Protein AF-A0A511NAS4-F1 (afdb_monomer)

pLDDT: mean 79.98, std 14.18, range [41.28, 94.0]

Structure (mmCIF, N/CA/C/O backbone):
data_AF-A0A511NAS4-F1
#
_entry.id   AF-A0A511NAS4-F1
#
loop_
_atom_site.group_PDB
_atom_site.id
_atom_site.type_symbol
_atom_site.label_atom_id
_atom_site.label_alt_id
_atom_site.label_comp_id
_atom_site.label_asym_id
_atom_site.label_entity_id
_atom_site.label_seq_id
_atom_site.pdbx_PDB_ins_code
_atom_site.Cartn_x
_atom_site.Cartn_y
_atom_site.Cartn_z
_atom_site.occupancy
_atom_site.B_iso_or_equiv
_atom_site.auth_seq_id
_atom_site.auth_comp_id
_atom_site.auth_asym_id
_atom_site.auth_atom_id
_atom_site.pdbx_PDB_model_num
ATOM 1 N N . MET A 1 1 ? 21.386 4.756 -30.391 1.00 52.53 1 MET A N 1
ATOM 2 C CA . MET A 1 1 ? 21.319 4.418 -28.951 1.00 52.53 1 MET A CA 1
ATOM 3 C C . MET A 1 1 ? 19.841 4.358 -28.569 1.00 52.53 1 MET A C 1
ATOM 5 O O . MET A 1 1 ? 19.201 5.399 -28.564 1.00 52.53 1 MET A O 1
ATOM 9 N N . HIS A 1 2 ? 19.250 3.171 -28.394 1.00 57.91 2 HIS A N 1
ATOM 10 C CA . HIS A 1 2 ? 17.863 3.064 -27.918 1.00 57.91 2 HIS A CA 1
ATOM 11 C C . HIS A 1 2 ? 17.852 3.240 -26.400 1.00 57.91 2 HIS A C 1
ATOM 13 O O . HIS A 1 2 ? 18.543 2.521 -25.683 1.00 57.91 2 HIS A O 1
ATOM 19 N N . VAL A 1 3 ? 17.115 4.240 -25.921 1.00 65.19 3 VAL A N 1
ATOM 20 C CA . VAL A 1 3 ? 16.907 4.462 -24.490 1.00 65.19 3 VAL A CA 1
ATOM 21 C C . VAL A 1 3 ? 15.788 3.526 -24.053 1.00 65.19 3 VAL A C 1
ATOM 23 O O . VAL A 1 3 ? 14.660 3.660 -24.522 1.00 65.19 3 VAL A O 1
ATOM 26 N N . ASP A 1 4 ? 16.082 2.579 -23.165 1.00 71.12 4 ASP A N 1
ATOM 27 C CA . ASP A 1 4 ? 15.050 1.736 -22.563 1.00 71.12 4 ASP A CA 1
ATOM 28 C C . ASP A 1 4 ? 14.093 2.603 -21.729 1.00 71.12 4 ASP A C 1
ATOM 30 O O . ASP A 1 4 ? 14.410 3.028 -20.618 1.00 71.12 4 ASP A O 1
ATOM 34 N N . LEU A 1 5 ? 12.900 2.873 -22.268 1.00 79.69 5 LEU A N 1
ATOM 35 C CA . LEU A 1 5 ? 11.850 3.654 -21.598 1.00 79.69 5 LEU A CA 1
ATOM 36 C C . LEU A 1 5 ? 11.022 2.824 -20.604 1.00 79.69 5 LEU A C 1
ATOM 38 O O . LEU A 1 5 ? 10.260 3.391 -19.824 1.00 79.69 5 LEU A O 1
ATOM 42 N N . ARG A 1 6 ? 11.175 1.491 -20.599 1.00 83.38 6 ARG A N 1
ATOM 43 C CA . ARG A 1 6 ? 10.428 0.553 -19.735 1.00 83.38 6 ARG A CA 1
ATOM 44 C C . ARG A 1 6 ? 10.394 0.967 -18.253 1.00 83.38 6 ARG A C 1
ATOM 46 O O . ARG A 1 6 ? 9.314 0.915 -17.673 1.00 83.38 6 ARG A O 1
ATOM 53 N N . PRO A 1 7 ? 11.493 1.443 -17.634 1.00 82.50 7 PRO A N 1
ATOM 54 C CA . PRO A 1 7 ? 11.484 1.827 -16.220 1.00 82.50 7 PRO A CA 1
ATOM 55 C C . PRO A 1 7 ? 10.677 3.099 -15.972 1.00 82.50 7 PRO A C 1
ATOM 57 O O . PRO A 1 7 ? 10.031 3.220 -14.939 1.00 82.50 7 PRO A O 1
ATOM 60 N N . LYS A 1 8 ? 10.653 4.032 -16.935 1.00 84.38 8 LYS A N 1
ATOM 61 C CA . LYS A 1 8 ? 9.835 5.248 -16.841 1.00 84.38 8 LYS A CA 1
ATOM 62 C C . LYS A 1 8 ? 8.347 4.909 -16.906 1.00 84.38 8 LYS A C 1
ATOM 64 O O . LYS A 1 8 ? 7.578 5.424 -16.102 1.00 84.38 8 LYS A O 1
ATOM 69 N N . TRP A 1 9 ? 7.958 4.005 -17.806 1.00 87.75 9 TRP A N 1
ATOM 70 C CA . TRP A 1 9 ? 6.576 3.525 -17.908 1.00 87.75 9 TRP A CA 1
ATOM 71 C C . TRP A 1 9 ? 6.144 2.710 -16.684 1.00 87.75 9 TRP A C 1
ATOM 73 O O . TRP A 1 9 ? 5.045 2.916 -16.174 1.00 87.75 9 TRP A O 1
ATOM 83 N N . LEU A 1 10 ? 7.016 1.845 -16.155 1.00 89.00 10 LEU A N 1
ATOM 84 C CA . LEU A 1 10 ? 6.779 1.126 -14.895 1.00 89.00 10 LEU A CA 1
ATOM 85 C C . LEU A 1 10 ? 6.642 2.083 -13.705 1.00 89.00 10 LEU A C 1
ATOM 87 O O . LEU A 1 10 ? 5.763 1.905 -12.870 1.00 89.00 10 LEU A O 1
ATOM 91 N N . MET A 1 11 ? 7.455 3.140 -13.649 1.00 89.25 11 MET A N 1
ATOM 92 C CA . MET A 1 11 ? 7.326 4.158 -12.608 1.00 89.25 11 MET A CA 1
ATOM 93 C C . MET A 1 11 ? 5.996 4.905 -12.720 1.00 89.25 11 MET A C 1
ATOM 95 O O . MET A 1 11 ? 5.308 5.065 -11.718 1.00 89.25 11 MET A O 1
ATOM 99 N N . LEU A 1 12 ? 5.624 5.345 -13.928 1.00 92.19 12 LEU A N 1
ATOM 100 C CA . LEU A 1 12 ? 4.375 6.069 -14.168 1.00 92.19 12 LEU A CA 1
ATOM 101 C C . LEU A 1 12 ? 3.162 5.212 -13.787 1.00 92.19 12 LEU A C 1
ATOM 103 O O . LEU A 1 12 ? 2.311 5.658 -13.026 1.00 92.19 12 LEU A O 1
ATOM 107 N N . THR A 1 13 ? 3.110 3.970 -14.270 1.00 92.00 13 THR A N 1
ATOM 108 C CA . THR A 1 13 ? 2.033 3.023 -13.941 1.00 92.00 13 THR A CA 1
ATOM 109 C C . THR A 1 13 ? 1.991 2.716 -12.447 1.00 92.00 13 THR A C 1
ATOM 111 O O . THR A 1 13 ? 0.916 2.753 -11.857 1.00 92.00 13 THR A O 1
ATOM 114 N N . GLY A 1 14 ? 3.146 2.511 -11.807 1.00 91.56 14 GLY A N 1
ATOM 115 C CA . GLY A 1 14 ? 3.231 2.312 -10.362 1.00 91.56 14 GLY A CA 1
ATOM 116 C C . GLY A 1 14 ? 2.681 3.496 -9.562 1.00 91.56 14 GLY A C 1
ATOM 117 O O . GLY A 1 14 ? 1.887 3.307 -8.643 1.00 91.56 14 GLY A O 1
ATOM 118 N N . VAL A 1 15 ? 3.036 4.724 -9.954 1.00 92.19 15 VAL A N 1
ATOM 119 C CA . VAL A 1 15 ? 2.519 5.948 -9.325 1.00 92.19 15 VAL A CA 1
ATOM 120 C C . VAL A 1 15 ? 1.016 6.081 -9.541 1.00 92.19 15 VAL A C 1
ATOM 122 O O . VAL A 1 15 ? 0.307 6.367 -8.582 1.00 92.19 15 VAL A O 1
ATOM 125 N N . VAL A 1 16 ? 0.510 5.846 -10.753 1.00 94.00 16 VAL A N 1
ATOM 126 C CA . VAL A 1 16 ? -0.931 5.919 -11.046 1.00 94.00 16 VAL A CA 1
ATOM 127 C C . VAL A 1 16 ? -1.716 4.926 -10.190 1.00 94.00 16 VAL A C 1
ATOM 129 O O . VAL A 1 16 ? -2.685 5.332 -9.556 1.00 94.00 16 VAL A O 1
ATOM 132 N N . LEU A 1 17 ? -1.267 3.671 -10.097 1.00 92.81 17 LEU A N 1
ATOM 133 C CA . LEU A 1 17 ? -1.912 2.633 -9.282 1.00 92.81 17 LEU A CA 1
ATOM 134 C C . LEU A 1 17 ? -1.905 2.966 -7.783 1.00 92.81 17 LEU A C 1
ATOM 136 O O . LEU A 1 17 ? -2.915 2.783 -7.098 1.00 92.81 17 LEU A O 1
ATOM 140 N N . LEU A 1 18 ? -0.790 3.490 -7.263 1.00 92.06 18 LEU A N 1
ATOM 141 C CA . LEU A 1 18 ? -0.714 3.961 -5.877 1.00 92.06 18 LEU A CA 1
ATOM 142 C C . LEU A 1 18 ? -1.675 5.126 -5.643 1.00 92.06 18 LEU A C 1
ATOM 144 O O . LEU A 1 18 ? -2.443 5.115 -4.684 1.00 92.06 18 LEU A O 1
ATOM 148 N N . SER A 1 19 ? -1.668 6.103 -6.547 1.00 91.44 19 SER A N 1
ATOM 149 C CA . SER A 1 19 ? -2.482 7.315 -6.446 1.00 91.44 19 SER A CA 1
ATOM 150 C C . SER A 1 19 ? -3.969 6.983 -6.491 1.00 91.44 19 SER A C 1
ATOM 152 O O . SER A 1 19 ? -4.721 7.461 -5.651 1.00 91.44 19 SER A O 1
ATOM 154 N N . SER A 1 20 ? -4.396 6.118 -7.416 1.00 90.19 20 SER A N 1
ATOM 155 C CA . SER A 1 20 ? -5.791 5.683 -7.510 1.00 90.19 20 SER A CA 1
ATOM 156 C C . SER A 1 20 ? -6.227 4.907 -6.271 1.00 90.19 20 SER A C 1
ATOM 158 O O . SER A 1 20 ? -7.342 5.090 -5.797 1.00 90.19 20 SER A O 1
ATOM 160 N N . SER A 1 21 ? -5.349 4.070 -5.712 1.00 88.19 21 SER A N 1
ATOM 161 C CA . SER A 1 21 ? -5.654 3.309 -4.494 1.00 88.19 21 SER A CA 1
ATOM 162 C C . SER A 1 21 ? -5.805 4.218 -3.280 1.00 88.19 21 SER A C 1
ATOM 164 O O . SER A 1 21 ? -6.717 4.026 -2.482 1.00 88.19 21 SER A O 1
ATOM 166 N N . ILE A 1 22 ? -4.944 5.231 -3.164 1.00 87.56 22 ILE A N 1
ATOM 167 C CA . ILE A 1 22 ? -4.978 6.188 -2.059 1.00 87.56 22 ILE A CA 1
ATOM 168 C C . ILE A 1 22 ? -6.187 7.118 -2.192 1.00 87.56 22 ILE A C 1
ATOM 170 O O . ILE A 1 22 ? -6.963 7.241 -1.252 1.00 87.56 22 ILE A O 1
ATOM 174 N N . LEU A 1 23 ? -6.383 7.745 -3.353 1.00 87.44 23 LEU A N 1
ATOM 175 C CA . LEU A 1 23 ? -7.444 8.738 -3.547 1.00 87.44 23 LEU A CA 1
ATOM 176 C C . LEU A 1 23 ? -8.847 8.142 -3.431 1.00 87.44 23 LEU A C 1
ATOM 178 O O . LEU A 1 23 ? -9.734 8.800 -2.903 1.00 87.44 23 LEU A O 1
ATOM 182 N N . LEU A 1 24 ? -9.046 6.920 -3.930 1.00 83.38 24 LEU A N 1
ATOM 183 C CA . LEU A 1 24 ? -10.367 6.289 -3.958 1.00 83.38 24 LEU A CA 1
ATOM 184 C C . LEU A 1 24 ? -10.616 5.371 -2.759 1.00 83.38 24 LEU A C 1
ATOM 186 O O . LEU A 1 24 ? -11.758 5.200 -2.362 1.00 83.38 24 LEU A O 1
ATOM 190 N N . GLY A 1 25 ? -9.570 4.751 -2.206 1.00 78.69 25 GLY A N 1
ATOM 191 C CA . GLY A 1 25 ? -9.716 3.749 -1.150 1.00 78.69 25 GLY A CA 1
ATOM 192 C C . GLY A 1 25 ? -9.353 4.247 0.247 1.00 78.69 25 GLY A C 1
ATOM 193 O O . GLY A 1 25 ? -9.916 3.766 1.231 1.00 78.69 25 GLY A O 1
ATOM 194 N N . ALA A 1 26 ? -8.418 5.197 0.370 1.00 81.19 26 ALA A N 1
ATOM 195 C CA . ALA A 1 26 ? -7.871 5.535 1.680 1.00 81.19 26 ALA A CA 1
ATOM 196 C C . ALA A 1 26 ? -8.847 6.340 2.540 1.00 81.19 26 ALA A C 1
ATOM 198 O O . ALA A 1 26 ? -8.897 6.094 3.739 1.00 81.19 26 ALA A O 1
ATOM 199 N N . SER A 1 27 ? -9.642 7.254 1.969 1.00 83.44 27 SER A N 1
ATOM 200 C CA . SER A 1 27 ? -10.622 8.036 2.744 1.00 83.44 27 SER A CA 1
ATOM 201 C C . SER A 1 27 ? -11.603 7.134 3.493 1.00 83.44 27 SER A C 1
ATOM 203 O O . SER A 1 27 ? -11.798 7.283 4.699 1.00 83.44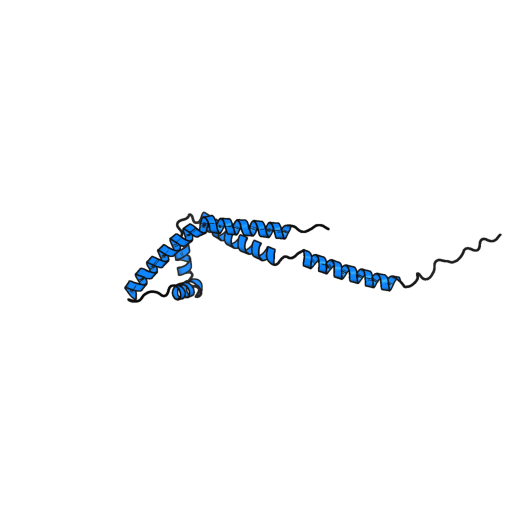 27 SER A O 1
ATOM 205 N N . ASP A 1 28 ? -12.162 6.148 2.794 1.00 84.88 28 ASP A N 1
ATOM 206 C CA . ASP A 1 28 ? -13.182 5.252 3.339 1.00 84.88 28 ASP A CA 1
ATOM 207 C C . ASP A 1 28 ? -12.585 4.270 4.342 1.00 84.88 28 ASP A C 1
ATOM 209 O O . ASP A 1 28 ? -13.185 3.985 5.385 1.00 84.88 28 ASP A O 1
ATOM 213 N N . PHE A 1 29 ? -11.374 3.787 4.055 1.00 87.44 29 PHE A N 1
ATOM 214 C CA . PHE A 1 29 ? -10.624 2.954 4.981 1.00 87.44 29 PHE A CA 1
ATOM 215 C C . PHE A 1 29 ? -10.277 3.717 6.264 1.00 87.44 29 PHE A C 1
ATOM 217 O O . PHE A 1 29 ? -10.519 3.202 7.352 1.00 87.44 29 PHE A O 1
ATOM 224 N N . PHE A 1 30 ? -9.769 4.952 6.167 1.00 87.81 30 PHE A N 1
ATOM 225 C CA . PHE A 1 30 ? -9.414 5.761 7.334 1.00 87.81 30 PHE A CA 1
ATOM 226 C C . PHE A 1 30 ? -10.630 6.079 8.199 1.00 87.81 30 PHE A C 1
ATOM 228 O O . PHE A 1 30 ? -10.556 5.903 9.412 1.00 87.81 30 PHE A O 1
ATOM 235 N N . ASN A 1 31 ? -11.756 6.467 7.597 1.00 89.00 31 ASN A N 1
ATOM 236 C CA . ASN A 1 31 ? -12.991 6.712 8.342 1.00 89.00 31 ASN A CA 1
ATOM 237 C C . ASN A 1 31 ? -13.445 5.452 9.097 1.00 89.00 31 ASN A C 1
ATOM 239 O O . ASN A 1 31 ? -13.696 5.502 10.300 1.00 89.00 31 ASN A O 1
ATOM 243 N N . SER A 1 32 ? -13.454 4.298 8.421 1.00 88.88 32 SER A N 1
ATOM 244 C CA . SER A 1 32 ? -13.829 3.014 9.032 1.00 88.88 32 SER A CA 1
ATOM 245 C C . SER A 1 32 ? -12.844 2.577 10.128 1.00 88.88 32 SER A C 1
ATOM 247 O O . SER A 1 32 ? -13.241 2.038 11.160 1.00 88.88 32 SER A O 1
ATOM 249 N N . ALA A 1 33 ? -11.547 2.819 9.934 1.00 88.62 33 ALA A N 1
ATOM 250 C CA . ALA A 1 33 ? -10.510 2.483 10.903 1.00 88.62 33 ALA A CA 1
ATOM 251 C C . ALA A 1 33 ? -10.573 3.374 12.152 1.00 88.62 33 ALA A C 1
ATOM 253 O O . ALA A 1 33 ? -10.370 2.877 13.260 1.00 88.62 33 ALA A O 1
ATOM 254 N N . VAL A 1 34 ? -10.885 4.664 11.993 1.00 91.12 34 VAL A N 1
ATOM 255 C CA . VAL A 1 34 ? -11.095 5.590 13.114 1.00 91.12 34 VAL A CA 1
ATOM 256 C C . VAL A 1 34 ? -12.327 5.183 13.921 1.00 91.12 34 VAL A C 1
ATOM 258 O O . VAL A 1 34 ? -12.232 5.112 15.142 1.00 91.12 34 VAL A O 1
ATOM 261 N N . GLU A 1 35 ? -13.438 4.819 13.270 1.00 91.12 35 GLU A N 1
ATOM 262 C CA . GLU A 1 35 ? -14.632 4.303 13.961 1.00 91.12 35 GLU A CA 1
ATOM 263 C C . GLU A 1 35 ? -14.310 3.067 14.820 1.00 91.12 35 GLU A C 1
ATOM 265 O O . GLU A 1 35 ? -14.682 3.001 15.996 1.00 91.12 35 GLU A O 1
ATOM 270 N N . VAL A 1 36 ? -13.568 2.100 14.263 1.00 90.94 36 VAL A N 1
ATOM 271 C CA . VAL A 1 36 ? -13.119 0.9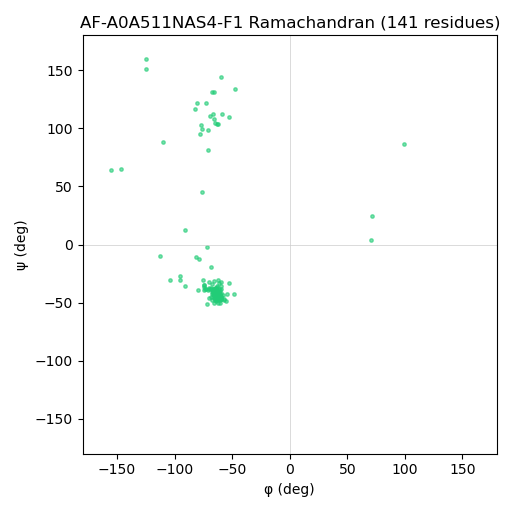16 15.013 1.00 90.94 36 VAL A CA 1
ATOM 272 C C . VAL A 1 36 ? -12.217 1.325 16.171 1.00 90.94 36 VAL A C 1
ATOM 274 O O . VAL A 1 36 ? -12.433 0.877 17.296 1.00 90.94 36 VAL A O 1
ATOM 277 N N . LEU A 1 37 ? -11.237 2.195 15.933 1.00 91.69 37 LEU A N 1
ATOM 278 C CA . LEU A 1 37 ? -10.296 2.627 16.962 1.00 91.69 37 LEU A CA 1
ATOM 279 C C . LEU A 1 37 ? -11.001 3.341 18.125 1.00 91.69 37 LEU A C 1
ATOM 281 O O . LEU A 1 37 ? -10.686 3.073 19.285 1.00 91.69 37 LEU A O 1
ATOM 285 N N . ASP A 1 38 ? -11.977 4.198 17.833 1.00 92.12 38 ASP A N 1
ATOM 286 C CA . ASP A 1 38 ? -12.784 4.871 18.848 1.00 92.12 38 ASP A CA 1
ATOM 287 C C . ASP A 1 38 ? -13.643 3.881 19.637 1.00 92.12 38 ASP A C 1
ATOM 289 O O . ASP A 1 38 ? -13.771 4.012 20.858 1.00 92.12 38 ASP A O 1
ATOM 293 N N . SER A 1 39 ? -14.188 2.855 18.976 1.00 91.88 39 SER A N 1
ATOM 294 C CA . SER A 1 39 ? -14.926 1.791 19.662 1.00 91.88 39 SER A CA 1
ATOM 295 C C . SER A 1 39 ? -14.031 1.013 20.635 1.00 91.88 39 SER A C 1
ATOM 297 O O . SER A 1 39 ? -14.401 0.829 21.797 1.00 91.88 39 SER A O 1
ATOM 299 N N . VAL A 1 40 ? -12.812 0.659 20.212 1.00 90.56 40 VAL A N 1
ATOM 300 C CA . VAL A 1 40 ? -11.827 -0.040 21.047 1.00 90.56 40 VAL A CA 1
ATOM 301 C C . VAL A 1 40 ? -11.387 0.847 22.206 1.00 90.56 40 VAL A C 1
ATOM 303 O O . VAL A 1 40 ? -11.324 0.392 23.345 1.00 90.56 40 VAL A O 1
ATOM 306 N N . LYS A 1 41 ? -11.147 2.137 21.954 1.00 92.75 41 LYS A N 1
ATOM 307 C CA . LYS A 1 41 ? -10.774 3.105 22.991 1.00 92.75 41 LYS A CA 1
ATOM 308 C C . LYS A 1 41 ? -11.854 3.224 24.069 1.00 92.75 41 LYS A C 1
ATOM 310 O O . LYS A 1 41 ? -11.521 3.268 25.252 1.00 92.75 41 LYS A O 1
ATOM 315 N N . ARG A 1 42 ? -13.134 3.254 23.678 1.00 92.19 42 ARG A N 1
ATOM 316 C CA . ARG A 1 42 ? -14.265 3.279 24.622 1.00 92.19 42 ARG A CA 1
ATOM 317 C C . ARG A 1 42 ? -14.337 1.994 25.444 1.00 92.19 42 ARG A C 1
ATOM 319 O O . ARG A 1 42 ? -14.461 2.076 26.660 1.00 92.19 42 ARG A O 1
ATOM 326 N N . GLN A 1 43 ? -14.214 0.830 24.808 1.00 90.19 43 GLN A N 1
ATOM 327 C CA . GLN A 1 43 ? -14.215 -0.462 25.507 1.00 90.19 43 GLN A CA 1
ATOM 328 C C . GLN A 1 43 ? -13.045 -0.583 26.490 1.00 90.19 43 GLN A C 1
ATOM 330 O O . GLN A 1 43 ? -13.240 -0.999 27.628 1.00 90.19 43 GLN A O 1
ATOM 335 N N . TYR A 1 44 ? -11.851 -0.147 26.084 1.00 91.25 44 TYR A N 1
ATOM 336 C CA . TYR A 1 44 ? -10.663 -0.159 26.932 1.00 91.25 44 TYR A CA 1
ATOM 337 C C . TYR A 1 44 ? -10.836 0.731 28.168 1.00 91.25 44 TYR A C 1
ATOM 339 O O . TYR A 1 44 ? -10.518 0.311 29.278 1.00 91.25 44 TYR A O 1
ATOM 347 N N . LEU A 1 45 ? -11.393 1.935 27.995 1.00 92.88 45 LEU A N 1
ATOM 348 C CA . LEU A 1 45 ? -11.657 2.852 29.105 1.00 92.88 45 LEU A CA 1
ATOM 349 C C . LEU A 1 45 ? -12.670 2.266 30.099 1.00 92.88 45 LEU A C 1
ATOM 351 O O . LEU A 1 45 ? -12.484 2.394 31.303 1.00 92.88 45 LEU A O 1
ATOM 355 N N . VAL A 1 46 ? -13.716 1.598 29.605 1.00 93.69 46 VAL A N 1
ATOM 356 C CA . VAL A 1 46 ? -14.717 0.931 30.455 1.00 93.69 46 VAL A CA 1
ATOM 357 C C . VAL A 1 46 ? -14.109 -0.250 31.215 1.00 93.69 46 VAL A C 1
ATOM 359 O O . VAL A 1 46 ? -14.442 -0.464 32.375 1.00 93.69 46 VAL A O 1
ATOM 362 N N . GLN A 1 47 ? -13.216 -1.012 30.580 1.00 93.00 47 GLN A N 1
ATOM 363 C CA . GLN A 1 47 ? -12.645 -2.226 31.162 1.00 93.00 47 GLN A CA 1
ATOM 364 C C . GLN A 1 47 ? -11.508 -1.955 32.157 1.00 93.00 47 GLN A C 1
ATOM 366 O O . GLN A 1 47 ? -11.405 -2.650 33.165 1.00 93.00 47 GLN A O 1
ATOM 371 N N . TYR A 1 48 ? -10.649 -0.975 31.871 1.00 91.44 48 TYR A N 1
ATOM 372 C CA . TYR A 1 48 ? -9.428 -0.716 32.643 1.00 91.44 48 TYR A CA 1
ATOM 373 C C . TYR A 1 48 ? -9.453 0.607 33.415 1.00 91.44 48 TYR A C 1
ATOM 375 O O . TYR A 1 48 ? -8.563 0.842 34.224 1.00 91.44 48 TYR A O 1
ATOM 383 N N . GLY A 1 49 ? -10.434 1.484 33.178 1.00 91.06 49 GLY A N 1
ATOM 384 C CA . GLY A 1 49 ? -10.528 2.791 33.840 1.00 91.06 49 GLY A CA 1
ATOM 385 C C . GLY A 1 49 ? -9.466 3.809 33.403 1.00 91.06 49 GLY A C 1
ATOM 386 O O . GLY A 1 49 ? -9.434 4.918 33.930 1.00 91.06 49 GLY A O 1
ATOM 387 N N . GLU A 1 50 ? -8.619 3.469 32.428 1.00 90.38 50 GLU A N 1
ATOM 388 C CA . GLU A 1 50 ? -7.507 4.299 31.956 1.00 90.38 50 GLU A CA 1
ATOM 389 C C . GLU A 1 50 ? -7.580 4.554 30.440 1.00 90.38 50 GLU A C 1
ATOM 391 O O . GLU A 1 50 ? -8.087 3.719 29.683 1.00 90.38 50 GLU A O 1
ATOM 396 N N . PRO A 1 51 ? -7.061 5.697 29.950 1.00 87.69 51 PRO A N 1
ATOM 397 C CA . PRO A 1 51 ? -7.016 5.978 28.521 1.00 87.69 51 PRO A CA 1
ATOM 398 C C . PRO A 1 51 ? -6.041 5.039 27.794 1.00 87.69 51 PRO A C 1
ATOM 400 O O . PRO A 1 51 ? -4.875 4.900 28.161 1.00 87.69 51 PRO A O 1
ATOM 403 N N . MET A 1 52 ? -6.505 4.437 26.697 1.00 90.12 52 MET A N 1
ATOM 404 C CA . MET A 1 52 ? -5.682 3.556 25.866 1.00 90.12 52 MET A CA 1
ATOM 405 C C . MET A 1 52 ? -4.539 4.319 25.177 1.00 90.12 52 MET A C 1
ATOM 407 O O . MET A 1 52 ? -4.768 5.316 24.487 1.00 90.12 52 MET A O 1
ATOM 411 N N . ASN A 1 53 ? -3.315 3.788 25.261 1.00 91.75 53 ASN A N 1
ATOM 412 C CA . ASN A 1 53 ? -2.208 4.241 24.419 1.00 91.75 53 ASN A CA 1
ATOM 413 C C . ASN A 1 53 ? -2.347 3.657 23.002 1.00 91.75 53 ASN A C 1
ATOM 415 O O . ASN A 1 53 ? -2.026 2.492 22.757 1.00 91.75 53 ASN A O 1
ATOM 419 N N . VAL A 1 54 ? -2.808 4.495 22.073 1.00 89.00 54 VAL A N 1
ATOM 420 C CA . VAL A 1 54 ? -3.082 4.125 20.675 1.00 89.00 54 VAL A CA 1
ATOM 421 C C . VAL A 1 54 ? -1.846 3.565 19.970 1.00 89.00 54 VAL A C 1
ATOM 423 O O . VAL A 1 54 ? -1.942 2.541 19.301 1.00 89.00 54 VAL A O 1
ATOM 426 N N . MET A 1 55 ? -0.672 4.177 20.150 1.00 88.62 55 MET A N 1
ATOM 427 C CA . MET A 1 55 ? 0.550 3.733 19.469 1.00 88.62 55 MET A CA 1
ATOM 428 C C . MET A 1 55 ? 0.985 2.345 19.937 1.00 88.62 55 MET A C 1
ATOM 430 O O . MET A 1 55 ? 1.340 1.502 19.116 1.00 88.62 55 MET A O 1
ATOM 434 N N . LYS A 1 56 ? 0.903 2.079 21.247 1.00 88.25 56 LYS A N 1
ATOM 435 C CA . LYS A 1 56 ? 1.217 0.760 21.814 1.00 88.25 56 LYS A CA 1
ATOM 436 C C . LYS A 1 56 ? 0.215 -0.302 21.356 1.00 88.25 56 LYS A C 1
ATOM 438 O O . LYS A 1 56 ? 0.617 -1.420 21.049 1.00 88.25 56 LYS A O 1
ATOM 443 N N . TYR A 1 57 ? -1.068 0.053 21.273 1.00 88.38 57 TYR A N 1
ATOM 444 C CA . TYR A 1 57 ? -2.109 -0.833 20.752 1.00 88.38 57 TYR A CA 1
ATOM 445 C C . TYR A 1 57 ? -1.869 -1.192 19.281 1.00 88.38 57 TYR A C 1
ATOM 447 O O . TYR A 1 57 ? -1.837 -2.372 18.944 1.00 88.38 57 TYR A O 1
ATOM 455 N N . LEU A 1 58 ? -1.628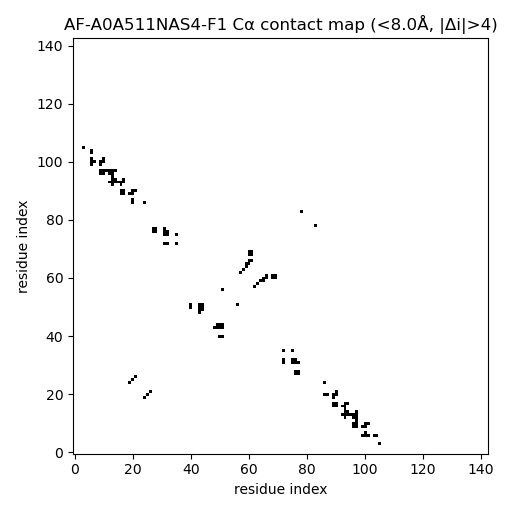 -0.200 18.418 1.00 87.31 58 LEU A N 1
ATOM 456 C CA . LEU A 1 58 ? -1.373 -0.427 16.992 1.00 87.31 58 LEU A CA 1
ATOM 457 C C . LEU A 1 58 ? -0.089 -1.234 16.767 1.00 87.31 58 LEU A C 1
ATOM 459 O O . LEU A 1 58 ? -0.089 -2.162 15.961 1.00 87.31 58 LEU A O 1
ATOM 463 N N . ALA A 1 59 ? 0.981 -0.938 17.514 1.00 87.44 59 ALA A N 1
ATOM 464 C CA . ALA A 1 59 ? 2.223 -1.706 17.455 1.00 87.44 59 ALA A CA 1
ATOM 465 C C . ALA A 1 59 ? 2.005 -3.177 17.839 1.00 87.44 59 ALA A C 1
ATOM 467 O O . ALA A 1 59 ? 2.547 -4.061 17.187 1.00 87.44 59 ALA A O 1
ATOM 468 N N . LYS A 1 60 ? 1.163 -3.453 18.841 1.00 86.31 60 LYS A N 1
ATOM 469 C CA . LYS A 1 60 ? 0.812 -4.823 19.231 1.00 86.31 60 LYS A CA 1
ATOM 470 C C . LYS A 1 60 ? -0.069 -5.514 18.183 1.00 86.31 60 LYS A C 1
ATOM 472 O O . LYS A 1 60 ? 0.206 -6.639 17.779 1.00 86.31 60 LYS A O 1
ATOM 477 N N . CYS A 1 61 ? -1.092 -4.811 17.706 1.00 86.19 61 CYS A N 1
ATOM 478 C CA . CYS A 1 61 ? -2.062 -5.286 16.721 1.00 86.19 61 CYS A CA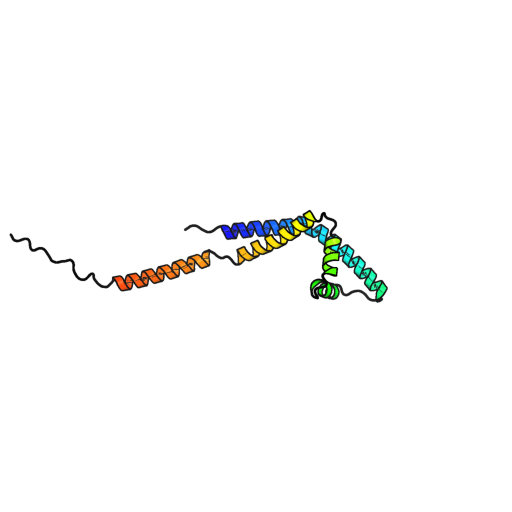 1
ATOM 479 C C . CYS A 1 61 ? -1.399 -5.674 15.386 1.00 86.19 61 CYS A C 1
ATOM 481 O O . CYS A 1 61 ? -1.651 -6.762 14.870 1.00 86.19 61 CYS A O 1
ATOM 483 N N . PHE A 1 62 ? -0.522 -4.818 14.851 1.00 83.19 62 PHE A N 1
ATOM 484 C CA . PHE A 1 62 ? 0.139 -5.043 13.560 1.00 83.19 62 PHE A CA 1
ATOM 485 C C . PHE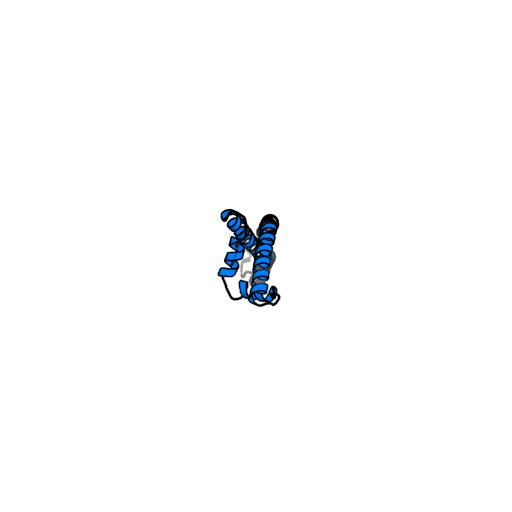 A 1 62 ? 1.528 -5.689 13.674 1.00 83.19 62 PHE A C 1
ATOM 487 O O . PHE A 1 62 ? 1.955 -6.365 12.742 1.00 83.19 62 PHE A O 1
ATOM 494 N N . GLY A 1 63 ? 2.239 -5.497 14.788 1.00 78.38 63 GLY A N 1
ATOM 495 C CA . GLY A 1 63 ? 3.616 -5.968 14.972 1.00 78.38 63 GLY A CA 1
ATOM 496 C C . GLY A 1 63 ? 3.740 -7.358 15.594 1.00 78.38 63 GLY A C 1
ATOM 497 O O . GLY A 1 63 ? 4.615 -8.116 15.190 1.00 78.38 63 GLY A O 1
ATOM 498 N N . GLU A 1 64 ? 2.857 -7.739 16.524 1.00 77.06 64 GLU A N 1
ATOM 499 C CA . GLU A 1 64 ? 2.908 -9.059 17.186 1.00 77.06 64 GLU A CA 1
ATOM 500 C C . GLU A 1 64 ? 2.084 -10.133 16.451 1.00 77.06 64 GLU A C 1
ATOM 502 O O . GLU A 1 64 ? 1.842 -11.217 16.976 1.00 77.06 64 GLU A O 1
ATOM 507 N N . GLY A 1 65 ? 1.652 -9.856 15.215 1.00 61.44 65 GLY A N 1
ATOM 508 C CA . GLY A 1 65 ? 1.037 -10.864 14.349 1.00 61.44 65 GLY A CA 1
ATOM 509 C C . GLY A 1 65 ? -0.368 -11.298 14.772 1.00 61.44 65 GLY A C 1
ATOM 510 O O . GLY A 1 65 ? -0.805 -12.391 14.410 1.00 61.44 65 GLY A O 1
ATOM 511 N N . GLN A 1 66 ? -1.110 -10.457 15.500 1.00 76.62 66 GLN A N 1
ATOM 512 C CA . GLN A 1 66 ? -2.522 -10.709 15.784 1.00 76.62 66 GLN A CA 1
ATOM 513 C C . GLN A 1 66 ? -3.357 -10.518 14.509 1.00 76.62 66 GLN A C 1
ATOM 515 O O . GLN A 1 66 ? -3.994 -9.485 14.312 1.00 76.62 66 GLN A O 1
ATOM 520 N N . GLN A 1 67 ? -3.382 -11.538 13.643 1.00 77.94 67 GLN A N 1
ATOM 521 C CA . GLN A 1 67 ? -4.156 -11.541 12.391 1.00 77.94 67 GLN A CA 1
ATOM 522 C C . GLN A 1 67 ? -5.631 -11.192 12.617 1.00 77.94 67 GLN A C 1
ATOM 524 O O . GLN A 1 67 ? -6.246 -10.525 11.789 1.00 77.94 67 GLN A O 1
ATOM 529 N N . ALA A 1 68 ? -6.180 -11.581 13.772 1.00 80.88 68 ALA A N 1
ATOM 530 C CA . ALA A 1 68 ? -7.528 -11.212 14.182 1.00 80.88 68 ALA A CA 1
ATOM 531 C C . ALA A 1 68 ? -7.739 -9.690 14.171 1.00 80.88 68 ALA A C 1
ATOM 533 O O . ALA A 1 68 ? -8.752 -9.227 13.663 1.00 80.88 68 ALA A O 1
ATOM 534 N N . CYS A 1 69 ? -6.768 -8.910 14.650 1.00 85.81 69 CYS A N 1
ATOM 535 C CA . CYS A 1 69 ? -6.871 -7.457 14.720 1.00 85.81 69 CYS A CA 1
ATOM 536 C C . CYS A 1 69 ? -6.884 -6.827 13.319 1.00 85.81 69 CYS A C 1
ATOM 538 O O . CYS A 1 69 ? -7.785 -6.056 12.995 1.00 85.81 69 CYS A O 1
ATOM 540 N N . ALA A 1 70 ? -5.962 -7.238 12.443 1.00 82.38 70 ALA A N 1
ATOM 541 C CA . ALA A 1 70 ? -5.945 -6.791 11.049 1.00 82.38 70 ALA A CA 1
ATOM 542 C C . ALA A 1 70 ? -7.244 -7.155 10.300 1.00 82.38 70 ALA A C 1
ATOM 544 O O . ALA A 1 70 ? -7.763 -6.344 9.533 1.00 82.38 70 ALA A O 1
ATOM 545 N N . ASN A 1 71 ? -7.809 -8.337 10.567 1.00 86.69 71 ASN A N 1
ATOM 546 C CA . ASN A 1 71 ? -9.075 -8.763 9.975 1.00 86.69 71 ASN A CA 1
ATOM 547 C C . ASN A 1 71 ? -10.253 -7.887 10.411 1.00 86.69 71 ASN A C 1
ATOM 549 O O . ASN A 1 71 ? -11.089 -7.576 9.568 1.00 86.69 71 ASN A O 1
ATOM 553 N N . VAL A 1 72 ? -10.308 -7.434 11.671 1.00 88.19 72 VAL A N 1
ATOM 554 C CA . VAL A 1 72 ? -11.361 -6.502 12.119 1.00 88.19 72 VAL A CA 1
ATOM 555 C C . VAL A 1 72 ? -11.316 -5.202 11.314 1.00 88.19 72 VAL A C 1
ATOM 557 O O . VAL A 1 72 ? -12.355 -4.743 10.846 1.00 88.19 72 VAL A O 1
ATOM 560 N N . TYR A 1 73 ? -10.126 -4.640 11.083 1.00 87.38 73 TYR A N 1
ATOM 561 C CA . TYR A 1 73 ? -9.968 -3.423 10.277 1.00 87.38 73 TYR A CA 1
ATOM 562 C C . TYR A 1 73 ? -10.306 -3.629 8.790 1.00 87.38 73 TYR A C 1
ATOM 564 O O . TYR A 1 73 ? -10.832 -2.730 8.139 1.00 87.38 73 TYR A O 1
ATOM 572 N N . LEU A 1 74 ? -10.034 -4.811 8.232 1.00 86.62 74 LEU A N 1
ATOM 573 C CA . LEU A 1 74 ? -10.411 -5.137 6.849 1.00 86.62 74 LEU A CA 1
ATOM 574 C C . LEU A 1 74 ? -11.915 -5.401 6.693 1.00 86.62 74 LEU A C 1
ATOM 576 O O . LEU A 1 74 ? -12.511 -5.072 5.664 1.00 86.62 74 LEU A O 1
ATOM 580 N N . GLN A 1 75 ? -12.541 -5.999 7.705 1.00 88.38 75 GLN A N 1
ATOM 581 C CA . GLN A 1 75 ? -13.979 -6.257 7.728 1.00 88.38 75 GLN A CA 1
ATOM 582 C C . GLN A 1 75 ? -14.783 -4.985 7.986 1.00 88.38 75 GLN A C 1
ATOM 584 O O . GLN A 1 75 ? -15.850 -4.827 7.400 1.00 88.38 75 GLN A O 1
ATOM 589 N N . SER A 1 76 ? -14.264 -4.059 8.799 1.00 88.81 76 SER A N 1
ATOM 590 C CA . SER A 1 76 ? -14.925 -2.778 9.057 1.00 88.81 76 SER A CA 1
ATOM 591 C C . SER A 1 76 ? -14.953 -1.861 7.840 1.00 88.81 76 SER A C 1
ATOM 593 O O . SER A 1 76 ? -15.776 -0.950 7.787 1.00 88.81 76 SER A O 1
ATOM 595 N N . TRP A 1 77 ? -14.093 -2.102 6.847 1.00 89.38 77 TRP A N 1
ATOM 596 C CA . TRP A 1 77 ? -14.099 -1.348 5.604 1.00 89.38 77 TRP A CA 1
ATOM 597 C C . TRP A 1 77 ? -15.396 -1.609 4.823 1.00 89.38 77 TRP A C 1
ATOM 599 O O . TRP A 1 77 ? -15.604 -2.693 4.269 1.00 89.38 77 TRP A O 1
ATOM 609 N N . LYS A 1 78 ? -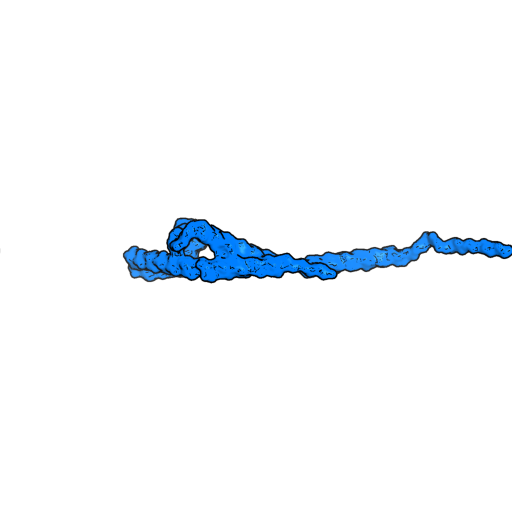16.271 -0.596 4.785 1.00 84.06 78 LYS A N 1
ATOM 610 C CA . LYS A 1 78 ? -17.647 -0.644 4.251 1.00 84.06 78 LYS A CA 1
ATOM 611 C C . LYS A 1 78 ? -17.718 -0.625 2.714 1.00 84.06 78 LYS A C 1
ATOM 613 O O . LYS A 1 78 ? -18.510 0.113 2.139 1.00 84.06 78 LYS A O 1
ATOM 618 N N . ILE A 1 79 ? -16.892 -1.422 2.040 1.00 85.81 79 ILE A N 1
ATOM 619 C CA . ILE A 1 79 ? -16.920 -1.592 0.580 1.00 85.81 79 ILE A CA 1
ATOM 620 C C . ILE A 1 79 ? -17.057 -3.076 0.208 1.00 85.81 79 ILE A C 1
ATOM 622 O O . ILE A 1 79 ? -16.745 -3.938 1.031 1.00 85.81 79 ILE A O 1
ATOM 626 N N . PRO A 1 80 ? -17.507 -3.412 -1.014 1.00 89.50 80 PRO A N 1
ATOM 627 C CA . PRO A 1 80 ? -17.568 -4.799 -1.468 1.00 89.50 80 PRO A CA 1
ATOM 628 C C . PRO A 1 80 ? -16.187 -5.468 -1.464 1.00 89.50 80 PRO A C 1
ATOM 630 O O . PRO A 1 80 ? -15.192 -4.839 -1.827 1.00 89.50 80 PRO A O 1
ATOM 633 N N . ASP A 1 81 ? -16.120 -6.758 -1.133 1.00 87.75 81 ASP A N 1
ATOM 634 C CA . ASP A 1 81 ? -14.840 -7.472 -0.991 1.00 87.75 81 ASP A CA 1
ATOM 635 C C . ASP A 1 81 ? -14.011 -7.507 -2.284 1.00 87.75 81 ASP A C 1
ATOM 637 O O . ASP A 1 81 ? -12.784 -7.407 -2.240 1.00 87.75 81 ASP A O 1
ATOM 641 N N . TRP A 1 82 ? -14.663 -7.561 -3.450 1.00 89.88 82 TRP A N 1
ATOM 642 C CA . TRP A 1 82 ? -13.972 -7.469 -4.739 1.00 89.88 82 TRP A CA 1
ATOM 643 C C . TRP A 1 82 ? -13.270 -6.115 -4.914 1.00 89.88 82 TRP A C 1
ATOM 645 O O . TRP A 1 82 ? -12.162 -6.056 -5.443 1.00 89.88 82 TRP A O 1
ATOM 655 N N . LEU A 1 83 ? -13.876 -5.032 -4.421 1.00 89.56 83 LEU A N 1
ATOM 656 C CA . LEU A 1 83 ? -13.308 -3.691 -4.498 1.00 89.56 83 LEU A CA 1
ATOM 657 C C . LEU A 1 83 ? -12.141 -3.544 -3.510 1.00 89.56 83 LEU A C 1
ATOM 659 O O . LEU A 1 83 ? -11.107 -2.985 -3.873 1.00 89.56 83 LEU A O 1
ATOM 663 N N . LYS A 1 84 ? -12.241 -4.139 -2.307 1.00 89.69 84 LYS A N 1
ATOM 664 C CA . LYS A 1 84 ? -11.105 -4.243 -1.366 1.00 89.69 84 LYS A CA 1
ATOM 665 C C . LYS A 1 84 ? -9.913 -4.919 -2.029 1.00 89.69 84 LYS A C 1
ATOM 667 O O . LYS A 1 84 ? -8.798 -4.403 -1.967 1.00 89.69 84 LYS A O 1
ATOM 672 N N . ALA A 1 85 ? -10.152 -6.053 -2.690 1.00 90.44 85 ALA A N 1
ATOM 673 C CA . ALA A 1 85 ? -9.112 -6.795 -3.389 1.00 90.44 85 ALA A CA 1
ATOM 674 C C . ALA A 1 85 ? -8.468 -5.952 -4.499 1.00 90.44 85 ALA A C 1
ATOM 676 O O . ALA A 1 85 ? -7.242 -5.922 -4.597 1.00 90.44 85 ALA A O 1
ATOM 677 N N . VAL A 1 86 ? -9.256 -5.206 -5.281 1.00 90.88 86 VAL A N 1
ATOM 678 C CA . VAL A 1 86 ? -8.742 -4.286 -6.312 1.00 90.88 86 VAL A CA 1
ATOM 679 C C . VAL A 1 86 ? -7.874 -3.180 -5.702 1.00 90.88 86 VAL A C 1
ATOM 681 O O . VAL A 1 86 ? -6.774 -2.932 -6.188 1.00 90.88 86 VAL A O 1
ATOM 684 N N . HIS A 1 87 ? -8.302 -2.538 -4.613 1.00 90.31 87 HIS A N 1
ATOM 685 C CA . HIS A 1 87 ? -7.501 -1.491 -3.969 1.00 90.31 87 HIS A CA 1
ATOM 686 C C . HIS A 1 87 ? -6.197 -2.030 -3.375 1.00 90.31 87 HIS A C 1
ATOM 688 O O . HIS A 1 87 ? -5.141 -1.427 -3.563 1.00 90.31 87 HIS A O 1
ATOM 694 N N . LEU A 1 88 ? -6.248 -3.176 -2.693 1.00 89.94 88 LEU A N 1
ATOM 695 C CA . LEU A 1 88 ? -5.063 -3.800 -2.103 1.00 89.94 88 LEU A CA 1
ATOM 696 C C . LEU A 1 88 ? -4.079 -4.266 -3.178 1.00 89.94 88 LEU A C 1
ATOM 698 O O . LEU A 1 88 ? -2.880 -4.021 -3.064 1.00 89.94 88 LEU A O 1
ATOM 702 N N . THR A 1 89 ? -4.571 -4.892 -4.247 1.00 92.62 89 THR A N 1
ATOM 703 C CA . THR A 1 89 ? -3.719 -5.335 -5.360 1.00 92.62 89 THR A CA 1
ATOM 704 C C . THR A 1 89 ? -3.103 -4.156 -6.100 1.00 92.62 89 THR A C 1
ATOM 706 O O . THR A 1 89 ? -1.898 -4.177 -6.339 1.00 92.62 89 THR A O 1
ATOM 709 N N . ASN A 1 90 ? -3.867 -3.099 -6.385 1.00 93.44 90 ASN A N 1
ATOM 710 C CA . ASN A 1 90 ? -3.336 -1.877 -6.991 1.00 93.44 90 ASN A CA 1
ATOM 711 C C . ASN A 1 90 ? -2.284 -1.209 -6.100 1.00 93.44 90 ASN A C 1
ATOM 713 O O . ASN A 1 90 ? -1.250 -0.772 -6.602 1.00 93.44 90 A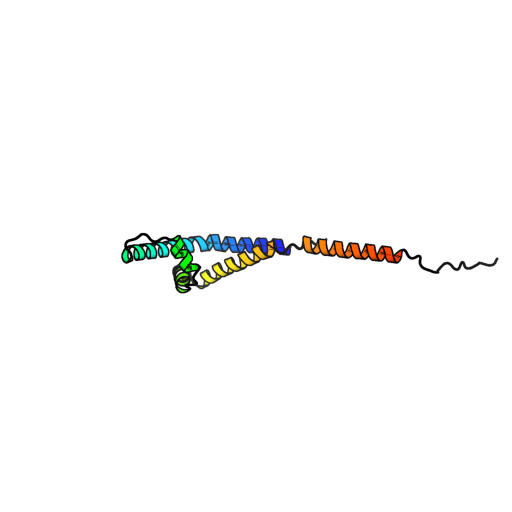SN A O 1
ATOM 717 N N . PHE A 1 91 ? -2.501 -1.168 -4.784 1.00 92.69 91 PHE A N 1
ATOM 718 C CA . PHE A 1 91 ? -1.530 -0.616 -3.845 1.00 92.69 91 PHE A CA 1
ATOM 719 C C . PHE A 1 91 ? -0.228 -1.429 -3.830 1.00 92.69 91 PHE A C 1
ATOM 721 O O . PHE A 1 91 ? 0.856 -0.865 -3.978 1.00 92.69 91 PHE A O 1
ATOM 728 N N . VAL A 1 92 ? -0.323 -2.759 -3.718 1.00 93.94 92 VAL A N 1
ATOM 729 C CA . VAL A 1 92 ? 0.843 -3.657 -3.686 1.00 93.94 92 VAL A CA 1
ATOM 730 C C . VAL A 1 92 ? 1.592 -3.641 -5.018 1.00 93.94 92 VAL A C 1
ATOM 732 O O . VAL A 1 92 ? 2.804 -3.428 -5.036 1.00 93.94 92 VAL A O 1
ATOM 735 N N . LEU A 1 93 ? 0.896 -3.816 -6.143 1.00 93.69 93 LEU A N 1
ATOM 736 C CA . LEU A 1 93 ? 1.510 -3.773 -7.473 1.00 93.69 93 LEU A CA 1
ATOM 737 C C . LEU A 1 93 ? 2.104 -2.399 -7.768 1.00 93.69 93 LEU A C 1
ATOM 739 O O . LEU A 1 93 ? 3.214 -2.312 -8.290 1.00 93.69 93 LEU A O 1
ATOM 743 N N . GLY A 1 94 ? 1.408 -1.328 -7.387 1.00 92.44 94 GLY A N 1
ATOM 744 C CA . GLY A 1 94 ? 1.896 0.034 -7.535 1.00 92.44 94 GLY A CA 1
ATOM 745 C C . GLY A 1 94 ? 3.199 0.266 -6.769 1.00 92.44 94 GLY A C 1
ATOM 746 O O . GLY A 1 94 ? 4.162 0.791 -7.334 1.00 92.44 94 GLY A O 1
ATOM 747 N N . ALA A 1 95 ? 3.273 -0.205 -5.520 1.00 93.19 95 ALA A N 1
ATOM 748 C CA . ALA A 1 95 ? 4.487 -0.157 -4.708 1.00 93.19 95 ALA A CA 1
ATOM 749 C C . ALA A 1 95 ? 5.630 -0.970 -5.333 1.00 93.19 95 ALA A C 1
ATOM 751 O O . ALA A 1 95 ? 6.753 -0.471 -5.431 1.00 93.19 95 ALA A O 1
ATOM 752 N N . VAL A 1 96 ? 5.346 -2.186 -5.811 1.00 93.94 96 VAL A N 1
ATOM 753 C CA . VAL A 1 96 ? 6.335 -3.050 -6.474 1.00 93.94 96 VAL A CA 1
ATOM 754 C C . VAL A 1 96 ? 6.860 -2.404 -7.754 1.00 93.94 96 VAL A C 1
ATOM 756 O O . VAL A 1 96 ? 8.072 -2.351 -7.945 1.00 93.94 96 VAL A O 1
ATOM 759 N N . PHE A 1 97 ? 5.994 -1.872 -8.616 1.00 92.56 97 PHE A N 1
ATOM 760 C CA . PHE A 1 97 ? 6.407 -1.223 -9.863 1.00 92.56 97 PHE A CA 1
ATOM 761 C C . PHE A 1 97 ? 7.204 0.051 -9.616 1.00 92.56 97 PHE A C 1
ATOM 763 O O . PHE A 1 97 ? 8.241 0.253 -10.248 1.00 92.56 97 PHE A O 1
ATOM 770 N N . TRP A 1 98 ? 6.773 0.879 -8.666 1.00 91.19 98 TRP A N 1
ATOM 771 C CA . TRP A 1 98 ? 7.506 2.077 -8.277 1.00 91.19 98 TRP A CA 1
ATOM 772 C C . TRP A 1 98 ? 8.895 1.740 -7.716 1.00 91.19 98 TRP A C 1
ATOM 774 O O . TRP A 1 98 ? 9.900 2.326 -8.131 1.00 91.19 98 TRP A O 1
ATOM 784 N N . TRP A 1 99 ? 8.972 0.752 -6.821 1.00 90.75 99 TRP A N 1
ATOM 785 C CA . TRP A 1 99 ? 10.225 0.292 -6.225 1.00 90.75 99 TRP A CA 1
ATOM 786 C C . TRP A 1 99 ? 11.163 -0.332 -7.263 1.00 90.75 99 TRP A C 1
ATOM 788 O O . TRP A 1 99 ? 12.336 0.035 -7.361 1.00 90.75 99 TRP A O 1
ATOM 798 N N . TYR A 1 100 ? 10.638 -1.232 -8.093 1.00 89.50 100 TYR A N 1
ATOM 799 C CA . TYR A 1 100 ? 11.391 -1.888 -9.156 1.00 89.50 100 TYR A CA 1
ATOM 800 C C . TYR A 1 100 ? 11.927 -0.878 -10.174 1.00 89.50 100 TYR A C 1
ATOM 802 O O . TYR A 1 100 ? 13.099 -0.939 -10.544 1.00 89.50 100 TYR A O 1
ATOM 810 N N . ALA A 1 101 ? 11.116 0.107 -10.571 1.00 86.12 101 ALA A N 1
ATOM 811 C CA . ALA A 1 101 ? 11.539 1.166 -11.480 1.00 86.12 101 ALA A CA 1
ATOM 812 C C . ALA A 1 101 ? 12.673 2.035 -10.910 1.00 86.12 101 ALA A C 1
ATOM 814 O O . ALA A 1 101 ? 13.512 2.515 -11.671 1.00 86.12 101 ALA A O 1
ATOM 815 N N . ARG A 1 102 ? 12.740 2.218 -9.583 1.00 84.12 102 ARG A N 1
ATOM 816 C CA . ARG A 1 102 ? 13.859 2.916 -8.928 1.00 84.12 102 ARG A CA 1
ATOM 817 C C . ARG A 1 102 ? 15.157 2.114 -8.933 1.00 84.12 102 ARG A C 1
ATOM 819 O O . ARG A 1 102 ? 16.234 2.699 -9.076 1.00 84.12 102 ARG A O 1
ATOM 826 N N . ILE A 1 103 ? 15.062 0.803 -8.728 1.00 86.69 103 ILE A N 1
ATOM 827 C CA . ILE A 1 103 ? 16.228 -0.090 -8.700 1.00 86.69 103 ILE A CA 1
ATOM 828 C C . ILE A 1 103 ? 16.764 -0.312 -10.115 1.00 86.69 103 ILE A C 1
ATOM 830 O O . ILE A 1 103 ? 17.977 -0.334 -10.332 1.00 86.69 103 ILE A O 1
ATOM 834 N N . TRP A 1 104 ? 15.873 -0.445 -11.095 1.00 81.06 104 TRP A N 1
ATOM 835 C CA . TRP A 1 104 ? 16.251 -0.737 -12.466 1.00 81.06 104 TRP A CA 1
ATOM 836 C C . TRP A 1 104 ? 16.821 0.500 -13.178 1.00 81.06 104 TRP A C 1
ATOM 838 O O . TRP A 1 104 ? 16.096 1.352 -13.690 1.00 81.06 104 TRP A O 1
ATOM 848 N N . LYS A 1 105 ? 18.155 0.577 -13.258 1.00 75.75 105 LYS A N 1
ATOM 849 C CA . LYS A 1 105 ? 18.897 1.641 -13.954 1.00 75.75 105 LYS A CA 1
ATOM 850 C C . LYS A 1 105 ? 19.567 1.094 -15.225 1.00 75.75 105 LYS A C 1
ATOM 852 O O . LYS A 1 105 ? 20.740 0.699 -15.184 1.00 75.75 105 LYS A O 1
ATOM 857 N N . PRO A 1 106 ? 18.871 1.088 -16.379 1.00 71.06 106 PRO A N 1
ATOM 858 C CA . PRO A 1 106 ? 19.395 0.478 -17.600 1.00 71.06 106 PRO A CA 1
ATOM 859 C C . PRO A 1 106 ? 20.630 1.230 -18.109 1.00 71.06 106 PRO A C 1
ATOM 861 O O . PRO A 1 106 ? 21.567 0.619 -18.612 1.00 71.06 106 PRO A O 1
ATOM 864 N N . GLU A 1 107 ? 20.698 2.545 -17.881 1.00 68.56 107 GLU A N 1
ATOM 865 C CA . GLU A 1 107 ? 21.843 3.370 -18.269 1.00 68.56 107 GLU A CA 1
ATOM 866 C C . GLU A 1 107 ? 23.143 2.942 -17.580 1.00 68.56 107 GLU A C 1
ATOM 868 O O . GLU A 1 107 ? 24.201 2.929 -18.209 1.00 68.56 107 GLU A O 1
ATOM 873 N N . THR A 1 108 ? 23.090 2.548 -16.303 1.00 66.81 108 THR A N 1
ATOM 874 C CA . THR A 1 108 ? 24.282 2.065 -15.591 1.00 66.81 108 THR A CA 1
ATOM 875 C C . THR A 1 108 ? 24.744 0.702 -16.096 1.00 66.81 108 THR A C 1
ATOM 877 O O . THR A 1 108 ? 25.948 0.490 -16.245 1.00 66.81 108 THR A O 1
ATOM 880 N N . ALA A 1 109 ? 23.809 -0.193 -16.426 1.00 68.06 109 ALA A N 1
ATOM 881 C CA . ALA A 1 109 ? 24.127 -1.494 -17.006 1.00 68.06 109 ALA A CA 1
ATOM 882 C C . ALA A 1 109 ? 24.733 -1.343 -18.411 1.00 68.06 109 ALA A C 1
ATOM 884 O O . ALA A 1 109 ? 25.784 -1.919 -18.697 1.00 68.06 109 ALA A O 1
ATOM 885 N N . TYR A 1 110 ? 24.141 -0.486 -19.247 1.00 69.69 110 TYR A N 1
ATOM 886 C CA . TYR A 1 110 ? 24.637 -0.198 -20.590 1.00 69.69 110 TYR A CA 1
ATOM 887 C C . TYR A 1 110 ? 26.025 0.457 -20.561 1.00 69.69 110 TYR A C 1
ATOM 889 O O . TYR A 1 110 ? 26.947 -0.011 -21.224 1.00 69.69 110 TYR A O 1
ATOM 897 N N . ARG A 1 111 ? 26.240 1.489 -19.727 1.00 71.44 111 ARG A N 1
ATOM 898 C CA . ARG A 1 111 ? 27.564 2.129 -19.579 1.00 71.44 111 ARG A CA 1
ATOM 899 C C . ARG A 1 111 ? 28.636 1.148 -19.097 1.00 71.44 111 ARG A C 1
ATOM 901 O O . ARG A 1 111 ? 29.796 1.298 -19.471 1.00 71.44 111 ARG A O 1
ATOM 908 N N . ARG A 1 112 ? 28.271 0.154 -18.279 1.00 72.25 112 ARG A N 1
ATOM 909 C CA . ARG A 1 112 ? 29.186 -0.914 -17.852 1.00 72.25 112 ARG A CA 1
ATOM 910 C C . ARG A 1 112 ? 29.552 -1.832 -19.019 1.00 72.25 112 ARG A C 1
ATOM 912 O O . ARG A 1 112 ? 30.731 -2.109 -19.201 1.00 72.25 112 ARG A O 1
ATOM 919 N N . GLN A 1 113 ? 28.580 -2.249 -19.830 1.00 74.94 113 GLN A N 1
ATOM 920 C CA . GLN A 1 113 ? 28.833 -3.069 -21.021 1.00 74.94 113 GLN A CA 1
ATOM 921 C C . GLN A 1 113 ? 29.711 -2.344 -22.044 1.00 74.94 113 GLN A C 1
ATOM 923 O O . GLN A 1 113 ? 30.677 -2.925 -22.528 1.00 74.94 113 GLN A O 1
ATOM 928 N N . VAL A 1 114 ? 29.438 -1.063 -22.311 1.00 72.19 114 VAL A N 1
ATOM 929 C CA . VAL A 1 114 ? 30.246 -0.254 -23.238 1.00 72.19 114 VAL A CA 1
ATOM 930 C C . VAL A 1 114 ? 31.686 -0.108 -22.742 1.00 72.19 114 VAL A C 1
ATOM 932 O O . VAL A 1 114 ? 32.603 -0.260 -23.538 1.00 72.19 114 VAL A O 1
ATOM 935 N N . ARG A 1 115 ? 31.915 0.111 -21.437 1.00 71.00 115 ARG A N 1
ATOM 936 C CA . ARG A 1 115 ? 33.279 0.158 -20.872 1.00 71.00 115 ARG A CA 1
ATOM 937 C C . ARG A 1 115 ? 34.028 -1.167 -21.021 1.00 71.00 115 ARG A C 1
ATOM 939 O O . ARG A 1 115 ? 35.196 -1.161 -21.388 1.00 71.00 115 ARG A O 1
ATOM 946 N N . VAL A 1 116 ? 33.365 -2.293 -20.756 1.00 73.75 116 VAL A N 1
ATOM 947 C CA . VAL A 1 116 ? 33.968 -3.631 -20.906 1.00 73.75 116 VAL A CA 1
ATOM 948 C C . VAL A 1 116 ? 34.278 -3.927 -22.376 1.00 73.75 116 VAL A C 1
ATOM 950 O O . VAL A 1 116 ? 35.332 -4.475 -22.684 1.00 73.75 116 VAL A O 1
ATOM 953 N N . ALA A 1 117 ? 33.384 -3.548 -23.291 1.00 71.06 117 ALA A N 1
ATOM 954 C CA . ALA A 1 117 ? 33.598 -3.705 -24.725 1.00 71.06 117 ALA A CA 1
ATOM 955 C C . ALA A 1 117 ? 34.740 -2.813 -25.239 1.00 71.06 117 ALA A C 1
ATOM 957 O O . ALA A 1 117 ? 35.574 -3.298 -25.994 1.00 71.06 117 ALA A O 1
ATOM 958 N N . ALA A 1 118 ? 34.822 -1.556 -24.790 1.00 65.19 118 ALA A N 1
ATOM 959 C CA . ALA A 1 118 ? 35.920 -0.652 -25.131 1.00 65.19 118 ALA A CA 1
ATOM 960 C C . ALA A 1 118 ? 37.277 -1.212 -24.674 1.00 65.19 118 ALA A C 1
ATOM 962 O O . ALA A 1 118 ? 38.184 -1.323 -25.489 1.00 65.19 118 ALA A O 1
ATOM 963 N N . GLY A 1 119 ? 37.375 -1.695 -23.429 1.00 70.25 119 GLY A N 1
ATOM 964 C CA . GLY A 1 119 ? 38.605 -2.321 -22.930 1.00 70.25 119 GLY A CA 1
ATOM 965 C C . GLY A 1 119 ? 39.038 -3.553 -23.737 1.00 70.25 119 GLY A C 1
ATOM 966 O O . GLY A 1 119 ? 40.225 -3.747 -23.970 1.00 70.25 119 GLY A O 1
ATOM 967 N N . ARG A 1 120 ? 38.087 -4.356 -24.240 1.00 71.06 120 ARG A N 1
ATOM 968 C CA . ARG A 1 120 ? 38.397 -5.479 -25.146 1.00 71.06 120 ARG A CA 1
ATOM 969 C C . ARG A 1 120 ? 38.905 -5.016 -26.509 1.00 71.06 120 ARG A C 1
ATOM 971 O O . ARG A 1 120 ? 39.766 -5.672 -27.082 1.00 71.06 120 ARG A O 1
ATOM 978 N N . VAL A 1 121 ? 38.360 -3.925 -27.046 1.00 70.88 121 VAL A N 1
ATOM 979 C CA . VAL A 1 121 ? 38.821 -3.354 -28.320 1.00 70.88 121 VAL A CA 1
ATOM 980 C C . VAL A 1 121 ? 40.239 -2.801 -28.176 1.00 70.88 121 VAL A C 1
ATOM 982 O O . VAL A 1 121 ? 41.054 -3.029 -29.066 1.00 70.88 121 VAL A O 1
ATOM 985 N N . ASP A 1 122 ? 40.554 -2.157 -27.053 1.00 66.00 122 ASP A N 1
ATOM 986 C CA . ASP A 1 122 ? 41.906 -1.667 -26.766 1.00 66.00 122 ASP A CA 1
ATOM 987 C C . ASP A 1 122 ? 42.912 -2.826 -26.642 1.00 66.00 122 ASP A C 1
ATOM 989 O O . ASP A 1 122 ? 43.954 -2.806 -27.296 1.00 66.00 122 ASP A O 1
ATOM 993 N N . GLU A 1 123 ? 42.557 -3.897 -25.924 1.00 64.25 123 GLU A N 1
ATOM 994 C CA . GLU A 1 123 ? 43.399 -5.097 -25.785 1.00 64.25 123 GLU A CA 1
ATOM 995 C C . GLU A 1 123 ? 43.624 -5.828 -27.130 1.00 64.25 123 GLU A C 1
ATOM 997 O O . GLU A 1 123 ? 44.714 -6.328 -27.422 1.00 64.25 123 GLU A O 1
ATOM 1002 N N . LEU A 1 124 ? 42.600 -5.880 -27.991 1.00 60.53 124 LEU A N 1
ATOM 1003 C CA . LEU A 1 124 ? 42.710 -6.442 -29.342 1.00 60.53 124 LEU A CA 1
ATOM 1004 C C . LEU A 1 124 ? 43.585 -5.576 -30.254 1.00 60.53 124 LEU A C 1
ATOM 1006 O O . LEU A 1 124 ? 44.353 -6.108 -31.058 1.00 60.53 124 LEU A O 1
ATOM 1010 N N . LYS A 1 125 ? 43.492 -4.249 -30.126 1.00 59.72 125 LYS A N 1
ATOM 1011 C CA . LYS A 1 125 ? 44.299 -3.305 -30.902 1.00 59.72 125 LYS A CA 1
ATOM 1012 C C . LYS A 1 125 ? 45.781 -3.455 -30.565 1.00 59.72 125 LYS A C 1
ATOM 1014 O O . LYS A 1 125 ? 46.587 -3.542 -31.489 1.00 59.72 125 LYS A O 1
ATOM 1019 N N . GLU A 1 126 ? 46.104 -3.595 -29.281 1.00 58.84 126 GLU A N 1
ATOM 1020 C CA . GLU A 1 126 ? 47.461 -3.821 -28.769 1.00 58.84 126 GLU A CA 1
ATOM 1021 C C . GLU A 1 126 ? 48.061 -5.161 -29.253 1.00 58.84 126 GLU A C 1
ATOM 1023 O O . GLU A 1 126 ? 49.240 -5.238 -29.608 1.00 58.84 126 GLU A O 1
ATOM 1028 N N . LYS A 1 127 ? 47.236 -6.210 -29.393 1.00 58.50 127 LYS A N 1
ATOM 1029 C CA . LYS A 1 127 ? 47.642 -7.506 -29.978 1.00 58.50 127 LYS A CA 1
ATOM 1030 C C . LYS A 1 127 ? 47.783 -7.472 -31.512 1.00 58.50 127 LYS A C 1
ATOM 1032 O O . LYS A 1 127 ? 48.632 -8.174 -32.064 1.00 58.50 127 LYS A O 1
ATOM 1037 N N . SER A 1 128 ? 47.002 -6.639 -32.208 1.00 52.88 128 SER A N 1
ATOM 1038 C CA . SER A 1 128 ? 47.047 -6.494 -33.678 1.00 52.88 128 SER A CA 1
ATOM 1039 C C . SER A 1 128 ? 48.201 -5.626 -34.200 1.00 52.88 128 SER A C 1
ATOM 1041 O O . SER A 1 128 ? 48.486 -5.637 -35.394 1.00 52.88 128 SER A O 1
ATOM 1043 N N . THR A 1 129 ? 48.894 -4.889 -33.325 1.00 53.91 129 THR A N 1
ATOM 1044 C CA . THR A 1 129 ? 50.092 -4.108 -33.682 1.00 53.91 129 THR A CA 1
ATOM 1045 C C . THR A 1 129 ? 51.337 -4.960 -33.961 1.00 53.91 129 THR A C 1
ATOM 1047 O O . THR A 1 129 ? 52.371 -4.420 -34.361 1.00 53.91 129 THR A O 1
ATOM 1050 N N . SER A 1 130 ? 51.256 -6.290 -33.827 1.00 54.59 130 SER A N 1
ATOM 1051 C CA . SER A 1 130 ? 52.240 -7.180 -34.445 1.00 54.59 130 SER A CA 1
ATOM 1052 C C . SER A 1 130 ? 52.094 -7.098 -35.973 1.00 54.59 130 SER A C 1
ATOM 1054 O O . SER A 1 130 ? 51.062 -7.452 -36.537 1.00 54.59 130 SER A O 1
ATOM 1056 N N . LYS A 1 131 ? 53.111 -6.544 -36.653 1.00 51.25 131 LYS A N 1
ATOM 1057 C CA . LYS A 1 131 ? 53.140 -6.417 -38.122 1.00 51.25 131 LYS A CA 1
ATOM 1058 C C . LYS A 1 131 ? 52.737 -7.755 -38.763 1.00 51.25 131 LYS A C 1
ATOM 1060 O O . LYS A 1 131 ? 53.306 -8.771 -38.361 1.00 51.25 131 LYS A O 1
ATOM 1065 N N . PRO A 1 132 ? 51.843 -7.783 -39.771 1.00 55.19 132 PRO A N 1
ATOM 1066 C CA . PRO A 1 132 ? 51.579 -9.013 -40.503 1.00 55.19 132 PRO A CA 1
ATOM 1067 C C . PRO A 1 132 ? 52.897 -9.484 -41.126 1.00 55.19 132 PRO A C 1
ATOM 1069 O O . PRO A 1 132 ? 53.485 -8.811 -41.976 1.00 55.19 132 PRO A O 1
ATOM 1072 N N . ALA A 1 133 ? 53.407 -10.611 -40.635 1.00 54.03 133 ALA A N 1
ATOM 1073 C CA . ALA A 1 133 ? 54.603 -11.231 -41.167 1.00 54.03 133 ALA A CA 1
ATOM 1074 C C . ALA A 1 133 ? 54.267 -11.820 -42.541 1.00 54.03 133 ALA A C 1
ATOM 1076 O O . ALA A 1 133 ? 53.714 -12.908 -42.647 1.00 54.03 133 ALA A O 1
ATOM 1077 N N . GLY A 1 134 ? 54.617 -11.074 -43.588 1.00 54.44 134 GLY A N 1
ATOM 1078 C CA . GLY A 1 134 ? 54.806 -11.614 -44.928 1.00 54.44 134 GLY A CA 1
ATOM 1079 C C . GLY A 1 134 ? 53.636 -11.439 -45.887 1.00 54.44 134 GLY A C 1
ATOM 1080 O O . GLY A 1 134 ? 52.890 -12.375 -46.109 1.00 54.44 134 GLY A O 1
ATOM 1081 N N . THR A 1 135 ? 53.584 -10.297 -46.574 1.00 51.59 135 THR A N 1
ATOM 1082 C CA . THR A 1 135 ? 53.052 -10.203 -47.948 1.00 51.59 135 THR A CA 1
ATOM 1083 C C . THR A 1 135 ? 53.654 -8.994 -48.671 1.00 51.59 135 THR A C 1
ATOM 1085 O O . THR A 1 135 ? 52.943 -8.059 -49.014 1.00 51.59 135 THR A O 1
ATOM 1088 N N . LEU A 1 136 ? 54.971 -8.984 -48.895 1.00 49.50 136 LEU A N 1
ATOM 1089 C CA . LEU A 1 136 ? 55.604 -8.168 -49.945 1.00 49.50 136 LEU A CA 1
ATOM 1090 C C . LEU A 1 136 ? 56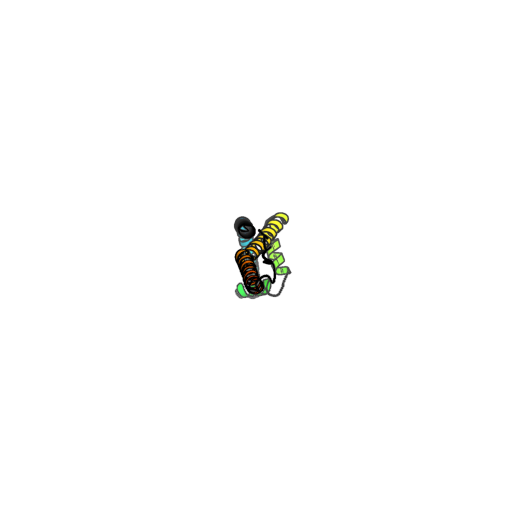.819 -8.923 -50.507 1.00 49.50 136 LEU A C 1
ATOM 1092 O O . LEU A 1 136 ? 57.964 -8.501 -50.367 1.00 49.50 136 LEU A O 1
ATOM 1096 N N . ALA A 1 137 ? 56.574 -10.068 -51.148 1.00 48.16 137 ALA A N 1
ATOM 1097 C CA . ALA A 1 137 ? 57.505 -10.563 -52.155 1.00 48.16 137 ALA A CA 1
ATOM 1098 C C . ALA A 1 137 ? 57.256 -9.739 -53.426 1.00 48.16 137 ALA A C 1
ATOM 1100 O O . ALA A 1 137 ? 56.322 -10.002 -54.178 1.00 48.16 137 ALA A O 1
ATOM 1101 N N . MET A 1 138 ? 58.046 -8.679 -53.606 1.00 50.84 138 MET A N 1
ATOM 1102 C CA . MET A 1 138 ? 58.096 -7.884 -54.833 1.00 50.84 138 MET A CA 1
ATOM 1103 C C . MET A 1 138 ? 58.328 -8.821 -56.028 1.00 50.84 138 MET A C 1
ATOM 1105 O O . MET A 1 138 ? 59.416 -9.380 -56.182 1.00 50.84 138 MET A O 1
ATOM 1109 N N . ALA A 1 139 ? 57.315 -9.001 -56.876 1.00 47.53 139 ALA A N 1
ATOM 1110 C CA . ALA A 1 139 ? 57.478 -9.653 -58.166 1.00 47.53 139 ALA A CA 1
ATOM 1111 C C . ALA A 1 139 ? 58.394 -8.775 -59.032 1.00 47.53 139 ALA A C 1
ATOM 1113 O O . ALA A 1 139 ? 57.996 -7.717 -59.51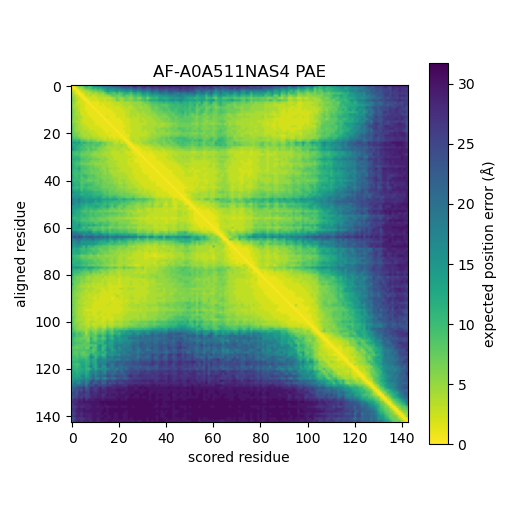6 1.00 47.53 139 ALA A O 1
ATOM 1114 N N . LYS A 1 140 ? 59.654 -9.195 -59.185 1.00 45.38 140 LYS A N 1
ATOM 1115 C CA . LYS A 1 140 ? 60.608 -8.611 -60.134 1.00 45.38 140 LYS A CA 1
ATOM 1116 C C . LYS A 1 140 ? 60.054 -8.812 -61.548 1.00 45.38 140 LYS A C 1
ATOM 1118 O O . LYS A 1 140 ? 60.125 -9.913 -62.088 1.00 45.38 140 LYS A O 1
ATOM 1123 N N . VAL A 1 141 ? 59.515 -7.754 -62.146 1.00 49.28 141 VAL A N 1
ATOM 1124 C CA . VAL A 1 141 ? 59.251 -7.701 -63.587 1.00 49.28 141 VAL A CA 1
ATOM 1125 C C . VAL A 1 141 ? 60.615 -7.638 -64.281 1.00 49.28 141 VAL A C 1
ATOM 1127 O O . VAL A 1 141 ? 61.345 -6.662 -64.125 1.00 49.28 141 VAL A O 1
ATOM 1130 N N . LYS A 1 142 ? 60.999 -8.718 -64.970 1.00 41.28 142 LYS A N 1
ATOM 1131 C CA . LYS A 1 142 ? 62.155 -8.730 -65.879 1.00 41.28 142 LYS A CA 1
ATOM 1132 C C . LYS A 1 142 ? 61.782 -7.936 -67.135 1.00 41.28 142 LYS A C 1
ATOM 1134 O O . LYS A 1 142 ? 60.795 -8.285 -67.779 1.00 41.28 142 LYS A O 1
ATOM 1139 N N . GLN A 1 143 ? 62.554 -6.889 -67.429 1.00 43.22 143 GLN A N 1
ATOM 1140 C CA . GLN A 1 143 ? 62.686 -6.323 -68.777 1.00 43.22 143 GLN A CA 1
ATOM 1141 C C . GLN A 1 143 ? 63.570 -7.230 -69.631 1.00 43.22 143 GLN A C 1
ATOM 1143 O O . GLN A 1 143 ? 64.479 -7.869 -69.046 1.00 43.22 143 GLN A O 1
#

Sequence (143 aa):
MHVDLRPKWLMLTGVVLLSSSILLGASDFFNSAVEVLDSVKRQYLVQYGEPMNVMKYLAKCFGEGQQACANVYLQSWKIPDWLKAVHLTNFVLGAVFWWYARIWKPETAYRRQVRVAAGRVDELKEKSTSKPAGTLAMAKVKQ

Mean predicted aligned error: 12.72 Å

Foldseek 3Di:
DDDPCVLVVLQVLLVVLQCCLCVVPVVLLVVLVVVVLVVVQVVCCVVPVDGDDPVVVVCCLPVVPVVVSVVSSLVSRPDDPVVVVSSVCSNVSSVVSNVVSVVDDVVVVVVVVVVVVVVVVVVVVVVVPPPPPDDDPPDPDDD

Solvent-accessible surface area (backbone atoms only — not comparable to full-atom values): 8065 Å² total; per-residue (Å²): 136,87,77,83,56,63,38,60,52,35,29,52,52,9,48,51,30,33,49,53,22,44,74,70,42,41,63,57,41,50,53,32,43,48,55,52,50,52,52,51,41,50,51,40,30,73,74,69,75,45,86,67,60,62,68,63,50,51,48,45,37,69,68,71,65,40,60,68,52,56,46,52,55,61,65,50,30,91,61,58,68,72,57,52,50,50,35,53,49,31,34,52,51,10,50,49,30,34,51,48,27,69,69,54,54,65,67,61,55,49,55,51,51,52,53,56,50,51,53,50,51,52,56,50,50,67,64,61,67,58,73,82,86,80,86,78,83,77,80,79,79,80,127

Secondary structure (DSSP, 8-state):
-----HHHHHHHHHHHHHHHHIIIIIHHHHHHHHHHHHHHHHHHHHHHSS---HHHHHHHHHHS--HHHHHHHHHHS-S-HHHHHHHHHHHHHHHHHHHHHHH--HHHHHHHHHHHHHHHHHHHHHHHTS--S----------

Radius of gyration: 32.63 Å; Cα contacts (8 Å, |Δi|>4): 82; chains: 1; bounding box: 80×20×103 Å

Organism: Deinococcus cellulosilyticus (strain DSM 18568 / NBRC 106333 / KACC 11606 / 5516J-15) (NCBI:txid1223518)